Protein AF-A0A382AJN7-F1 (afdb_monomer)

Solvent-accessible surface area (backbone atoms only — not comparable to full-atom values): 3619 Å² total; per-residue (Å²): 133,84,81,82,71,84,80,75,76,89,71,48,73,52,61,91,82,44,54,86,93,58,79,76,93,43,76,87,42,41,82,56,78,90,77,46,99,74,80,96,78,86,90,81,90,79,134

Foldseek 3Di:
DDDPPVPDDDDADDCVVPPPVDDDPDVVNDDDPVVDPDDPDDDDDDD

Mean predicted aligned error: 5.5 Å

Stru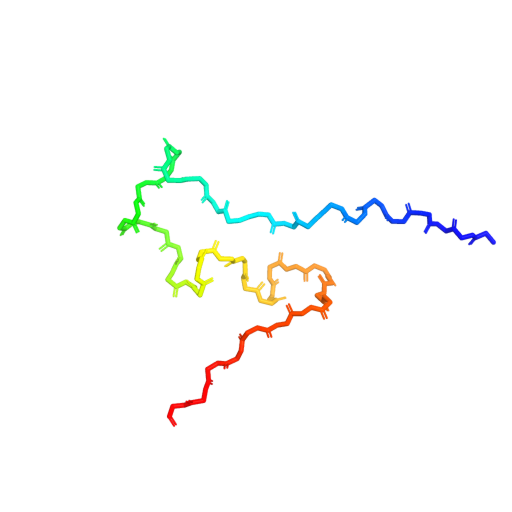cture (mmCIF, N/CA/C/O backbone):
data_AF-A0A382AJN7-F1
#
_entry.id   AF-A0A382AJN7-F1
#
loop_
_atom_site.group_PDB
_atom_site.id
_atom_site.type_symbol
_atom_site.label_atom_id
_atom_site.label_alt_id
_atom_site.label_comp_id
_atom_site.label_asym_id
_atom_site.label_entity_id
_atom_site.label_seq_id
_atom_site.pdbx_PDB_ins_code
_atom_site.Cartn_x
_atom_site.Cartn_y
_atom_site.Cartn_z
_atom_site.occupancy
_atom_site.B_iso_or_equiv
_atom_s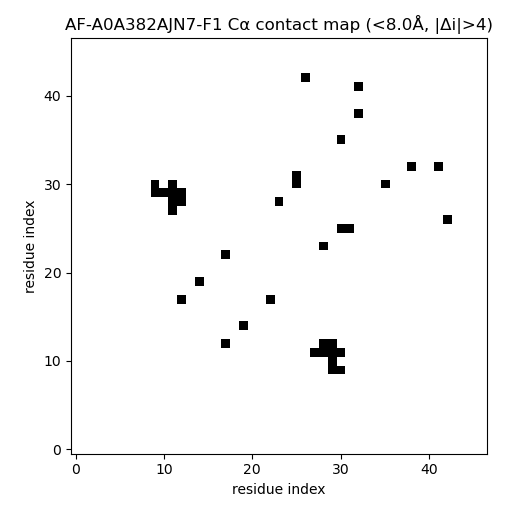ite.auth_seq_id
_atom_site.auth_comp_id
_atom_site.auth_asym_id
_atom_site.auth_atom_id
_atom_site.pdbx_PDB_model_num
ATOM 1 N N . MET A 1 1 ? -25.097 2.805 21.105 1.00 39.53 1 MET A N 1
ATOM 2 C CA . MET A 1 1 ? -23.666 2.973 21.448 1.00 39.53 1 MET A CA 1
ATOM 3 C C . MET A 1 1 ? -22.875 3.140 20.157 1.00 39.53 1 MET A C 1
ATOM 5 O O . MET A 1 1 ? -22.887 2.224 19.350 1.00 39.53 1 MET A O 1
ATOM 9 N N . LYS A 1 2 ? -22.252 4.300 19.906 1.00 47.88 2 LYS A N 1
ATOM 10 C CA . LYS A 1 2 ? -21.319 4.462 18.776 1.00 47.88 2 LYS A CA 1
ATOM 11 C C . LYS A 1 2 ? -19.933 4.038 19.251 1.00 47.88 2 LYS A C 1
ATOM 13 O O . LYS A 1 2 ? -19.344 4.727 20.078 1.00 47.88 2 LYS A O 1
ATOM 18 N N . ILE A 1 3 ? -19.440 2.908 18.753 1.00 56.16 3 ILE A N 1
ATOM 19 C CA . ILE A 1 3 ? -18.047 2.499 18.938 1.00 56.16 3 ILE A CA 1
ATOM 20 C C . ILE A 1 3 ? -17.209 3.513 18.152 1.00 56.16 3 ILE A C 1
ATOM 22 O O . ILE A 1 3 ? -17.320 3.593 16.928 1.00 56.16 3 ILE A O 1
ATOM 26 N N . LYS A 1 4 ? -16.428 4.349 18.841 1.00 56.56 4 LYS A N 1
ATOM 27 C CA . LYS A 1 4 ? -15.399 5.155 18.178 1.00 56.56 4 LYS A CA 1
ATOM 28 C C . LYS A 1 4 ? -14.337 4.173 17.688 1.00 56.56 4 LYS A C 1
ATOM 30 O O . LYS A 1 4 ? -13.540 3.696 18.482 1.00 56.56 4 LYS A O 1
ATOM 35 N N . LYS A 1 5 ? -14.377 3.816 16.401 1.00 66.75 5 LYS A N 1
ATOM 36 C CA . LYS A 1 5 ? -13.254 3.140 15.743 1.00 66.75 5 LYS A CA 1
ATOM 37 C C . LYS A 1 5 ? -12.148 4.195 15.683 1.00 66.75 5 LYS A C 1
ATOM 39 O O . LYS A 1 5 ? -12.370 5.239 15.068 1.00 66.75 5 LYS A O 1
ATOM 44 N N . ASP A 1 6 ? -11.029 3.992 16.372 1.00 69.00 6 ASP A N 1
ATOM 45 C CA . ASP A 1 6 ? -9.853 4.848 16.206 1.00 69.00 6 ASP A CA 1
ATOM 46 C C . ASP A 1 6 ? -9.398 4.727 14.746 1.00 69.00 6 ASP A C 1
ATOM 48 O O . ASP A 1 6 ? -8.783 3.746 14.335 1.00 69.00 6 ASP A O 1
ATOM 52 N N . LYS A 1 7 ? -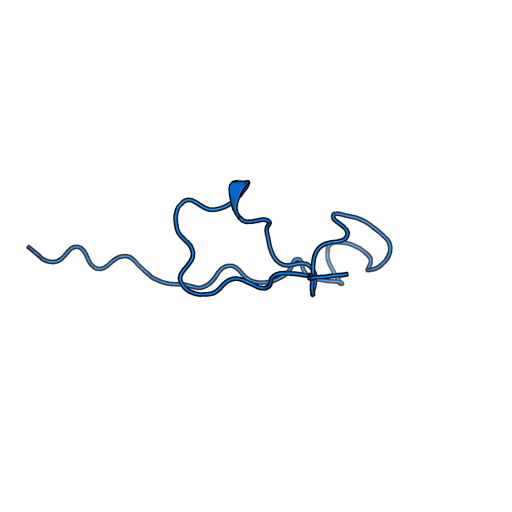9.814 5.690 13.916 1.00 74.44 7 LYS A N 1
ATOM 53 C CA . LYS A 1 7 ? -9.587 5.696 12.466 1.00 74.44 7 LYS A CA 1
ATOM 54 C C . LYS A 1 7 ? -8.217 6.281 12.133 1.00 74.44 7 LYS A C 1
ATOM 56 O O . LYS A 1 7 ? -8.123 7.226 11.352 1.00 74.44 7 LYS A O 1
ATOM 61 N N . THR A 1 8 ? -7.152 5.776 12.745 1.00 87.81 8 THR A N 1
ATOM 62 C CA . THR A 1 8 ? -5.804 6.160 12.316 1.00 87.81 8 THR A CA 1
ATOM 63 C C . THR A 1 8 ? -5.517 5.484 10.972 1.00 87.81 8 THR A C 1
ATOM 65 O O . THR A 1 8 ? -5.520 4.254 10.915 1.00 87.81 8 THR A O 1
ATOM 68 N N . PRO A 1 9 ? -5.285 6.235 9.878 1.00 89.88 9 PRO A N 1
ATOM 69 C CA . PRO A 1 9 ? -5.048 5.627 8.575 1.00 89.88 9 PRO A CA 1
ATOM 70 C C . PRO A 1 9 ? -3.722 4.869 8.554 1.00 89.88 9 PRO A C 1
ATOM 72 O O . PRO A 1 9 ? -2.706 5.368 9.052 1.00 89.88 9 PRO A O 1
ATOM 75 N N . ILE A 1 10 ? -3.712 3.698 7.919 1.00 91.94 10 ILE A N 1
ATOM 76 C CA . ILE A 1 10 ? -2.491 2.912 7.737 1.00 91.94 10 ILE A CA 1
ATOM 77 C C . ILE A 1 10 ? -1.554 3.679 6.798 1.00 91.94 10 ILE A C 1
ATOM 79 O O . ILE A 1 10 ? -1.931 4.053 5.689 1.00 91.94 10 ILE A O 1
ATOM 83 N N . GLN A 1 11 ? -0.338 3.943 7.271 1.00 93.44 11 GLN A N 1
ATOM 84 C CA . GLN A 1 11 ? 0.666 4.705 6.533 1.00 93.44 11 GLN A CA 1
ATOM 85 C C . GLN A 1 11 ? 1.521 3.788 5.650 1.00 93.44 11 GLN A C 1
ATOM 87 O O . GLN A 1 11 ? 1.680 2.605 5.971 1.00 93.44 11 GLN A O 1
ATOM 92 N N . PRO A 1 12 ? 2.140 4.325 4.583 1.00 95.25 12 PRO A N 1
ATOM 93 C CA . PRO A 1 12 ? 3.152 3.597 3.839 1.00 95.25 12 PRO A CA 1
ATOM 94 C C . PRO A 1 12 ? 4.276 3.109 4.750 1.00 95.25 12 PRO A C 1
ATOM 96 O O . PRO A 1 12 ? 4.642 3.756 5.738 1.00 95.25 12 PRO A O 1
ATOM 99 N N . VAL A 1 13 ? 4.899 1.997 4.364 1.00 93.50 13 VAL A N 1
ATOM 100 C CA . VAL A 1 13 ? 6.131 1.540 5.018 1.00 93.50 13 VAL A CA 1
ATOM 101 C C . VAL A 1 13 ? 7.153 2.689 4.998 1.00 93.50 13 VAL A C 1
ATOM 10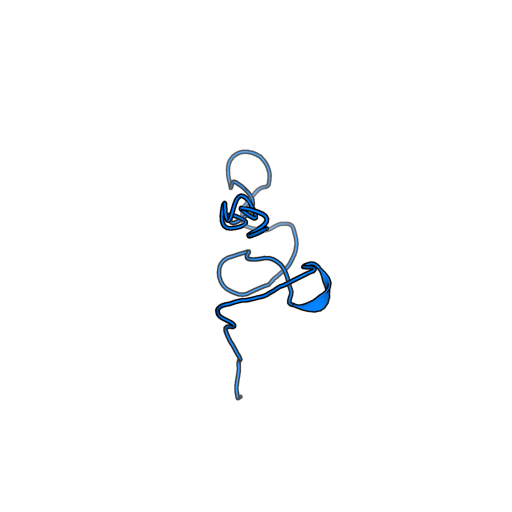3 O O . VAL A 1 13 ? 7.219 3.447 4.025 1.00 93.50 13 VAL A O 1
ATOM 106 N N . SER A 1 14 ? 7.992 2.827 6.028 1.00 94.25 14 SER A N 1
ATOM 107 C CA . SER A 1 14 ? 9.051 3.849 6.038 1.00 94.25 14 SER A CA 1
ATOM 108 C C . SER A 1 14 ? 10.243 3.441 5.169 1.00 94.25 14 SER A C 1
ATOM 110 O O . SER A 1 14 ? 10.724 2.310 5.255 1.00 94.25 14 SER A O 1
ATOM 112 N N . GLY A 1 15 ? 10.764 4.378 4.370 1.00 94.75 15 GLY A N 1
ATOM 113 C CA . GLY A 1 15 ? 11.980 4.189 3.568 1.00 94.75 15 GLY A CA 1
ATOM 114 C C . GLY A 1 15 ? 13.260 4.023 4.396 1.00 94.75 15 GLY A C 1
ATOM 115 O O . GLY A 1 15 ? 14.234 3.467 3.905 1.00 94.75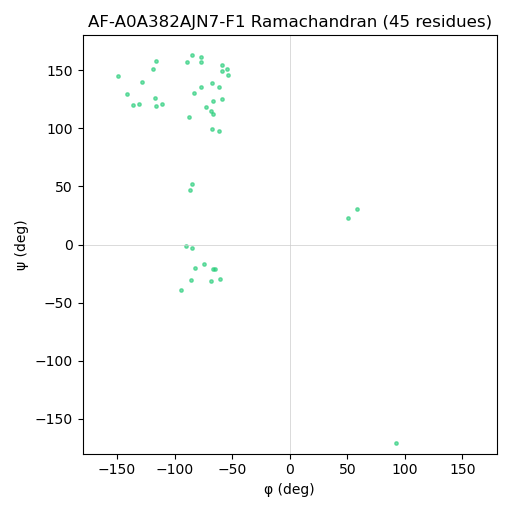 15 GLY A O 1
ATOM 116 N N . THR A 1 16 ? 13.255 4.482 5.652 1.00 96.31 16 THR A N 1
ATOM 117 C CA . THR A 1 16 ? 14.385 4.321 6.586 1.00 96.31 16 THR A CA 1
ATOM 118 C C . THR A 1 16 ? 14.404 2.956 7.265 1.00 96.31 16 THR A C 1
ATOM 120 O O . THR A 1 16 ? 15.442 2.540 7.765 1.00 96.31 16 THR A O 1
ATOM 123 N N . LYS A 1 17 ? 13.259 2.260 7.290 1.00 95.81 17 LYS A N 1
ATOM 124 C CA . LYS A 1 17 ? 13.135 0.899 7.831 1.00 95.81 17 LYS A CA 1
ATOM 125 C C . LYS A 1 17 ? 13.277 -0.159 6.740 1.00 95.81 17 LYS A C 1
ATOM 127 O O . LYS A 1 17 ? 13.881 -1.195 6.975 1.00 95.81 17 LYS A O 1
ATOM 132 N N . VAL A 1 18 ? 12.712 0.106 5.560 1.00 95.62 18 VAL A N 1
ATOM 133 C CA . VAL A 1 18 ? 12.772 -0.784 4.394 1.00 95.62 18 VAL A CA 1
ATOM 134 C C . VAL A 1 18 ? 13.199 0.032 3.175 1.00 95.62 18 VAL A C 1
ATOM 136 O O . VAL A 1 18 ? 12.484 0.982 2.819 1.00 95.62 18 VAL A O 1
ATOM 139 N N . PRO A 1 19 ? 14.322 -0.321 2.518 1.00 96.31 19 PRO A N 1
ATOM 140 C CA . PRO A 1 19 ? 14.814 0.419 1.364 1.00 96.31 19 PRO A CA 1
ATOM 141 C C . PRO A 1 19 ? 13.770 0.454 0.244 1.00 96.31 19 PRO A C 1
ATOM 143 O O . PRO A 1 19 ? 12.961 -0.458 0.091 1.00 96.31 19 PRO A O 1
ATOM 146 N N . ARG A 1 20 ? 13.767 1.529 -0.554 1.00 96.06 20 A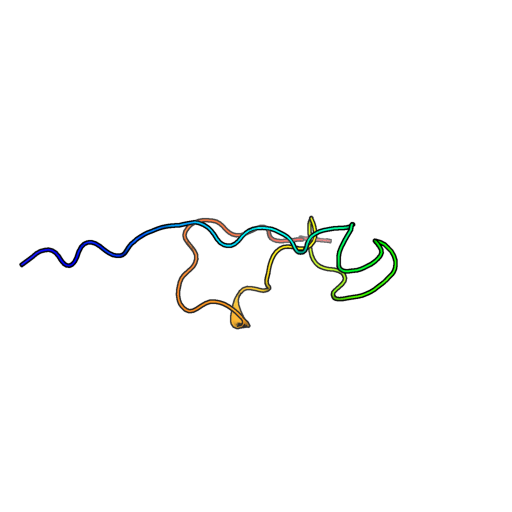RG A N 1
ATOM 147 C CA . ARG A 1 20 ? 12.696 1.791 -1.538 1.00 96.06 20 ARG A CA 1
ATOM 148 C C . ARG A 1 20 ? 12.606 0.769 -2.672 1.00 96.06 20 ARG A C 1
ATOM 150 O O . ARG A 1 20 ? 11.549 0.666 -3.276 1.00 96.06 20 ARG A O 1
ATOM 157 N N . PHE A 1 21 ? 13.683 0.036 -2.936 1.00 95.19 21 PHE A N 1
ATOM 158 C CA . PHE A 1 21 ? 13.736 -1.021 -3.946 1.00 95.19 21 PHE A CA 1
ATOM 159 C C . PHE A 1 21 ? 13.244 -2.387 -3.435 1.00 95.19 21 PHE A C 1
ATOM 161 O O . PHE A 1 21 ? 13.222 -3.340 -4.204 1.00 95.19 21 PHE A O 1
ATOM 168 N N . ALA A 1 22 ? 12.892 -2.507 -2.150 1.00 96.06 22 ALA A N 1
ATOM 169 C CA . ALA A 1 22 ? 12.427 -3.749 -1.542 1.00 96.06 22 ALA A CA 1
ATOM 170 C C . ALA A 1 22 ? 10.974 -3.637 -1.053 1.00 96.06 22 ALA A C 1
ATOM 172 O O . ALA A 1 22 ? 10.484 -2.547 -0.745 1.00 96.06 22 ALA A O 1
ATOM 173 N N . GLY A 1 23 ? 10.320 -4.793 -0.915 1.00 91.56 23 GLY A N 1
ATOM 174 C CA . GLY A 1 23 ? 8.945 -4.916 -0.433 1.00 91.56 23 GLY A CA 1
ATOM 175 C C . GLY A 1 23 ? 7.892 -4.906 -1.551 1.00 91.56 23 GLY A C 1
ATOM 176 O O . GLY A 1 23 ? 8.243 -5.004 -2.727 1.00 91.56 23 GLY A O 1
ATOM 177 N N . PRO A 1 24 ? 6.600 -4.822 -1.186 1.00 92.69 24 PRO A N 1
ATOM 178 C CA . PRO A 1 24 ? 5.498 -4.839 -2.144 1.00 92.69 24 PRO A CA 1
ATOM 179 C C . PRO A 1 24 ? 5.550 -3.672 -3.135 1.00 92.69 24 PRO A C 1
ATOM 181 O O . PRO A 1 24 ? 5.744 -2.516 -2.750 1.00 92.69 24 PRO A O 1
ATOM 184 N N . SER A 1 25 ? 5.314 -3.971 -4.412 1.00 94.38 25 SER A N 1
ATOM 185 C CA . SER A 1 25 ? 5.251 -2.998 -5.509 1.00 94.38 25 SER A CA 1
ATOM 186 C C . SER A 1 25 ? 3.847 -2.399 -5.671 1.00 94.38 25 SER A C 1
ATOM 188 O O . SER A 1 25 ? 3.303 -2.352 -6.774 1.00 94.38 25 SER A O 1
ATOM 190 N N . THR A 1 26 ? 3.230 -1.984 -4.565 1.00 95.88 26 THR A N 1
ATOM 191 C CA . THR A 1 26 ? 1.901 -1.356 -4.557 1.00 95.88 26 THR A CA 1
ATOM 192 C C . THR A 1 26 ? 1.995 0.143 -4.827 1.00 95.88 26 THR A C 1
ATOM 194 O O . THR A 1 26 ? 3.057 0.764 -4.686 1.00 95.88 26 THR A O 1
ATOM 197 N N . PHE A 1 27 ? 0.868 0.768 -5.181 1.00 96.25 27 PHE A N 1
ATOM 198 C CA . PHE A 1 27 ? 0.829 2.215 -5.365 1.00 96.25 27 PHE A CA 1
ATOM 199 C C . PHE A 1 27 ? 1.247 2.931 -4.074 1.00 96.25 27 PHE A C 1
ATOM 201 O O . PHE A 1 27 ? 0.695 2.688 -3.001 1.00 96.25 27 PHE A O 1
ATOM 208 N N . ALA A 1 28 ? 2.249 3.807 -4.181 1.00 95.69 28 ALA A N 1
ATOM 209 C CA . ALA A 1 28 ? 2.811 4.569 -3.065 1.00 95.69 28 ALA A CA 1
ATOM 210 C C . ALA A 1 28 ? 3.206 3.731 -1.825 1.00 95.69 28 ALA A C 1
ATOM 212 O O . ALA A 1 28 ? 3.313 4.287 -0.731 1.00 95.69 28 ALA A O 1
ATOM 213 N N . ARG A 1 29 ? 3.461 2.419 -1.977 1.00 95.38 29 ARG A N 1
ATOM 214 C CA . ARG A 1 29 ? 3.752 1.487 -0.865 1.00 95.38 29 ARG A CA 1
ATOM 215 C C . ARG A 1 29 ? 2.635 1.417 0.189 1.00 95.38 29 ARG A C 1
ATOM 217 O O . ARG A 1 29 ? 2.919 1.213 1.373 1.00 95.38 29 ARG A O 1
ATOM 224 N N . LEU A 1 30 ? 1.385 1.625 -0.223 1.00 95.62 30 LEU A N 1
ATOM 225 C CA . LEU A 1 30 ? 0.209 1.393 0.616 1.00 95.62 30 LEU A CA 1
ATOM 226 C C . LEU A 1 30 ? -0.108 -0.114 0.709 1.00 95.62 30 LEU A C 1
ATOM 228 O O . LEU A 1 30 ? 0.294 -0.868 -0.178 1.00 95.62 30 LEU A O 1
ATOM 232 N N . PRO A 1 31 ? -0.817 -0.572 1.754 1.00 95.19 31 PRO A N 1
ATOM 233 C CA . PRO A 1 31 ? -1.309 -1.949 1.824 1.00 95.19 31 PRO A CA 1
ATOM 234 C C . PRO A 1 31 ? -2.236 -2.299 0.654 1.00 95.19 31 PRO A C 1
ATOM 236 O O . PRO A 1 31 ? -2.903 -1.416 0.103 1.00 95.19 31 PRO A O 1
ATOM 239 N N . GLU A 1 32 ? -2.322 -3.581 0.301 1.00 95.62 32 GLU A N 1
ATOM 240 C CA . GLU A 1 32 ? -3.342 -4.039 -0.640 1.00 95.62 32 GLU A CA 1
ATOM 241 C C . GLU A 1 32 ? -4.709 -4.155 0.048 1.00 95.62 32 GLU A C 1
ATOM 243 O O . GLU A 1 32 ? -4.812 -4.266 1.269 1.00 95.62 32 GLU A O 1
ATOM 248 N N . LEU A 1 33 ? -5.788 -4.180 -0.741 1.00 95.12 33 LEU A N 1
ATOM 249 C CA . LEU A 1 33 ? -7.151 -4.241 -0.203 1.00 95.12 33 LEU A CA 1
ATOM 250 C C . LEU A 1 33 ? -7.408 -5.501 0.645 1.00 95.12 33 LEU A C 1
ATOM 252 O O . LEU A 1 33 ? -8.195 -5.455 1.582 1.00 95.12 33 LEU A O 1
ATOM 256 N N . ARG A 1 34 ? -6.725 -6.613 0.343 1.00 94.88 34 ARG A N 1
ATOM 257 C CA . ARG A 1 34 ? -6.804 -7.865 1.118 1.00 94.88 34 ARG A CA 1
ATOM 258 C C . ARG A 1 34 ? -6.067 -7.815 2.459 1.00 94.88 34 ARG A C 1
ATOM 260 O O . ARG A 1 34 ? -6.319 -8.665 3.306 1.00 94.88 34 ARG A O 1
ATOM 267 N N . ASP A 1 35 ? -5.182 -6.838 2.647 1.00 92.81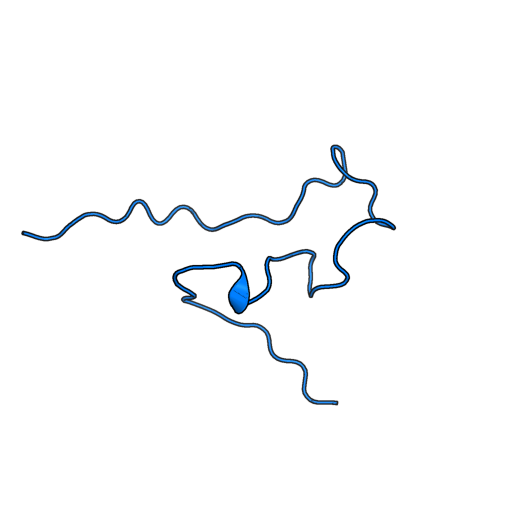 35 ASP A N 1
ATOM 268 C CA . ASP A 1 35 ? -4.367 -6.694 3.857 1.00 92.81 35 ASP A CA 1
ATOM 269 C C . ASP A 1 35 ? -5.059 -5.827 4.924 1.00 92.81 3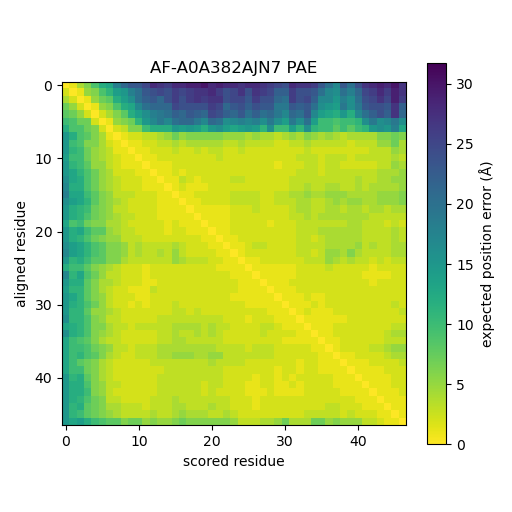5 ASP A C 1
ATOM 271 O O . ASP A 1 35 ? -4.502 -5.600 6.000 1.00 92.81 35 ASP A O 1
ATOM 275 N N . VAL A 1 36 ? -6.260 -5.308 4.636 1.00 92.19 36 VAL A N 1
ATOM 276 C CA . VAL A 1 36 ? -6.991 -4.384 5.511 1.00 92.19 36 VAL A CA 1
ATOM 277 C C . VAL A 1 36 ? -8.419 -4.862 5.764 1.00 92.19 36 VAL A C 1
ATOM 279 O O . VAL A 1 36 ? -9.116 -5.312 4.864 1.00 92.19 36 VAL A O 1
ATOM 282 N N . GLU A 1 37 ? -8.886 -4.720 7.005 1.00 92.00 37 GLU A N 1
ATOM 283 C CA . GLU A 1 37 ? -10.263 -5.074 7.392 1.00 92.00 37 GLU A CA 1
ATOM 284 C C . GLU A 1 37 ? -11.304 -4.134 6.757 1.00 92.00 37 GLU A C 1
ATOM 286 O O . GLU A 1 37 ? -12.439 -4.519 6.486 1.00 92.00 37 GLU A O 1
ATOM 291 N N . SER A 1 38 ? -10.929 -2.872 6.538 1.00 91.75 38 SER A N 1
ATOM 292 C CA . SER A 1 38 ? -11.804 -1.843 5.979 1.00 91.75 38 SER A CA 1
ATOM 293 C C . SER A 1 38 ? -11.005 -0.831 5.167 1.00 91.75 38 SER A C 1
ATOM 295 O O . SER A 1 38 ? -9.893 -0.473 5.553 1.00 91.75 38 SER A O 1
ATOM 297 N N . CYS A 1 39 ? -11.598 -0.325 4.088 1.00 93.12 39 CYS A N 1
ATOM 298 C CA . CYS A 1 39 ? -10.988 0.645 3.187 1.00 93.12 39 CYS A CA 1
ATOM 299 C C . CYS A 1 39 ? -12.007 1.742 2.846 1.00 93.12 39 CYS A C 1
ATOM 301 O O . CYS A 1 39 ? -13.069 1.442 2.307 1.00 93.12 39 CYS A O 1
ATOM 303 N N . ASP A 1 40 ? -11.690 2.999 3.174 1.00 94.25 40 ASP A N 1
ATOM 304 C CA . ASP A 1 40 ? -12.530 4.154 2.824 1.00 94.25 40 ASP A CA 1
ATOM 305 C C . ASP A 1 40 ? -12.222 4.678 1.400 1.00 94.25 40 ASP A C 1
ATOM 307 O O . ASP A 1 40 ? -13.103 5.214 0.732 1.00 94.25 40 ASP A O 1
ATOM 311 N N . VAL A 1 41 ? -10.974 4.532 0.926 1.00 93.69 41 VAL A N 1
ATOM 312 C CA . VAL A 1 41 ? -10.496 5.008 -0.387 1.00 93.69 41 VAL A CA 1
ATOM 313 C C . VAL A 1 41 ? -9.530 3.991 -0.992 1.00 93.69 41 VAL A C 1
ATOM 315 O O . VAL A 1 41 ? -8.554 3.615 -0.345 1.00 93.69 41 VAL A O 1
ATOM 318 N N . ALA A 1 42 ? -9.764 3.607 -2.249 1.00 95.44 42 ALA A N 1
ATOM 319 C CA . ALA A 1 42 ? -8.917 2.686 -3.003 1.00 95.44 42 ALA A CA 1
ATOM 320 C C . ALA A 1 42 ? -8.330 3.351 -4.258 1.00 95.44 42 ALA A C 1
ATOM 322 O O . ALA A 1 42 ? -8.946 4.231 -4.858 1.00 95.44 42 ALA A O 1
ATOM 323 N N . ILE A 1 43 ? -7.147 2.892 -4.670 1.00 96.81 43 ILE A N 1
ATOM 324 C CA . ILE A 1 43 ? -6.488 3.292 -5.918 1.00 96.81 43 ILE A CA 1
ATOM 325 C C . ILE A 1 43 ? -6.517 2.083 -6.848 1.00 96.81 43 ILE A C 1
ATOM 327 O O . ILE A 1 43 ? -5.997 1.025 -6.500 1.00 96.81 43 ILE A O 1
ATOM 331 N N . VAL A 1 44 ? -7.142 2.238 -8.015 1.00 96.88 44 VAL A N 1
ATOM 332 C CA . VAL A 1 44 ? -7.335 1.158 -8.989 1.00 96.88 44 VAL A CA 1
ATOM 333 C C . VAL A 1 44 ? -6.604 1.516 -10.274 1.00 96.88 44 VAL A C 1
ATOM 335 O O . VAL A 1 44 ? -6.812 2.592 -10.830 1.00 96.88 44 VAL A O 1
ATOM 338 N N . GLY A 1 45 ? -5.744 0.613 -10.740 1.00 96.25 45 GLY A N 1
ATOM 339 C CA . GLY A 1 45 ? -5.146 0.708 -12.067 1.00 96.25 45 GLY A CA 1
ATOM 340 C C . GLY A 1 45 ? -6.089 0.129 -13.119 1.00 96.25 45 GLY A C 1
ATOM 341 O O . GLY A 1 45 ? -6.567 -0.992 -12.958 1.00 96.25 45 GLY A O 1
ATOM 342 N N . VAL A 1 46 ? -6.329 0.880 -14.191 1.00 96.25 46 VAL A N 1
ATOM 343 C CA . VAL A 1 46 ? -6.937 0.388 -15.434 1.00 96.25 46 VAL A CA 1
ATOM 344 C C . VAL A 1 46 ? -5.863 0.547 -16.514 1.00 96.25 46 VAL A C 1
ATOM 346 O O . VAL A 1 46 ? -5.387 1.673 -16.668 1.00 96.25 46 VAL A O 1
ATOM 349 N N . PRO A 1 47 ? -5.408 -0.544 -17.159 1.00 92.75 47 PRO A N 1
ATOM 350 C CA . PRO A 1 47 ? -4.303 -0.496 -18.115 1.00 92.75 47 PRO A CA 1
ATOM 351 C C . PRO A 1 47 ? -4.650 0.294 -19.379 1.00 92.75 47 PRO A C 1
ATOM 353 O O . PRO A 1 47 ? -5.809 0.189 -19.845 1.00 92.75 47 PRO A O 1
#

Radius of gyration: 13.57 Å;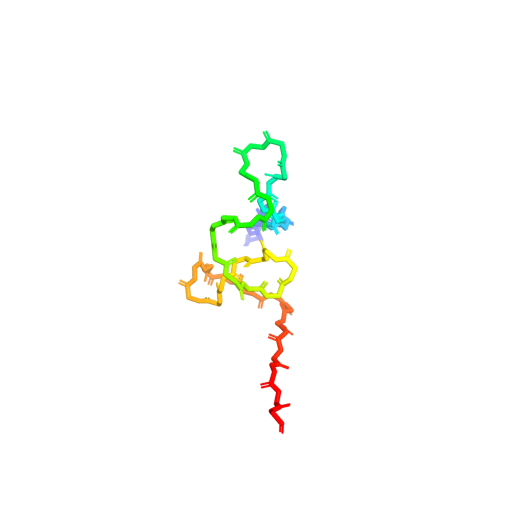 Cα contacts (8 Å, |Δi|>4): 19; chains: 1; bounding box: 38×14×40 Å

pLDDT: mean 89.04, std 13.59, range [39.53, 96.88]

Sequence (47 aa):
MKIKKDKTPIQPVSGTKVPRFAGPSTFARLPELRDVESCDVAIVGVP

Secondary structure (DSSP, 8-state):
-------PPPPPPPTTTS-TTSS---GGGPPPGGG-S--S-------

Organism: NCBI:txid408172